Protein AF-A0A081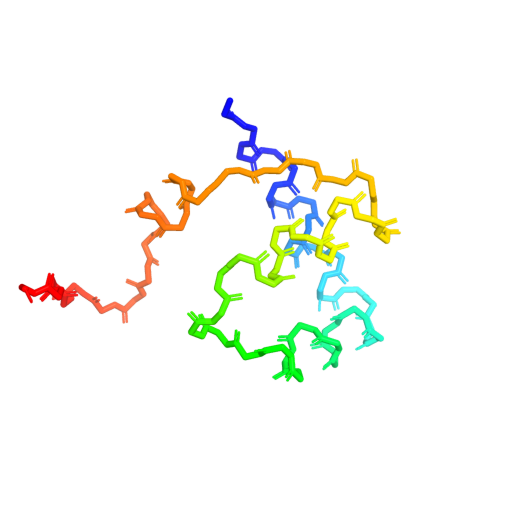BM57-F1 (afdb_monomer_lite)

Organism: NCBI:txid1499966

pLDDT: mean 77.08, std 14.46, range [40.25, 88.94]

Radius of gyration: 11.69 Å; chains: 1; bounding box: 23×24×32 Å

Structure (mmCIF, N/CA/C/O backbone):
data_AF-A0A081BM57-F1
#
_entry.id   AF-A0A081BM57-F1
#
loop_
_atom_site.group_PDB
_atom_site.id
_atom_site.type_symbol
_atom_site.label_atom_id
_atom_site.label_alt_id
_atom_site.label_comp_id
_atom_site.label_asym_id
_atom_site.label_entity_id
_atom_site.label_seq_id
_atom_site.pdbx_PDB_ins_code
_atom_site.Cartn_x
_atom_site.Cartn_y
_atom_site.Cartn_z
_atom_site.occupancy
_atom_site.B_iso_or_equiv
_atom_site.auth_seq_id
_atom_site.auth_comp_id
_atom_site.auth_asym_id
_atom_site.auth_atom_id
_atom_site.pdbx_PDB_model_num
ATOM 1 N N . MET A 1 1 ? 14.413 7.641 -1.117 1.00 55.53 1 MET A N 1
ATOM 2 C CA . MET A 1 1 ? 14.244 6.172 -1.218 1.00 55.53 1 MET A CA 1
ATOM 3 C C . MET A 1 1 ? 14.122 5.600 0.189 1.00 55.53 1 MET A C 1
ATOM 5 O O . MET A 1 1 ? 15.146 5.334 0.803 1.00 55.53 1 MET A O 1
ATOM 9 N N . SER A 1 2 ? 12.911 5.429 0.723 1.00 66.75 2 SER A N 1
ATOM 10 C CA . SER A 1 2 ? 12.741 4.950 2.105 1.00 66.75 2 SER A CA 1
ATOM 11 C C . SER A 1 2 ? 12.266 3.502 2.126 1.00 66.75 2 SER A C 1
ATOM 13 O O . SER A 1 2 ? 11.073 3.216 2.187 1.00 66.75 2 SER A O 1
ATOM 15 N N . VAL A 1 3 ? 13.231 2.576 2.095 1.00 76.00 3 VAL A N 1
ATOM 16 C CA . VAL A 1 3 ? 13.010 1.137 2.351 1.00 76.00 3 VAL A CA 1
ATOM 17 C C . VAL A 1 3 ? 12.349 0.928 3.717 1.00 76.00 3 VAL A C 1
ATOM 19 O O . VAL A 1 3 ? 11.599 -0.023 3.906 1.00 76.00 3 VAL A O 1
ATOM 22 N N . GLU A 1 4 ? 12.585 1.837 4.661 1.00 83.31 4 GLU A N 1
ATOM 23 C CA . GLU A 1 4 ? 11.971 1.841 5.989 1.00 83.31 4 GLU A CA 1
ATOM 24 C C . GLU A 1 4 ? 10.445 1.988 5.942 1.00 83.31 4 GLU A C 1
ATOM 26 O O . GLU A 1 4 ? 9.748 1.229 6.613 1.00 83.31 4 GLU A O 1
ATOM 31 N N . ASN A 1 5 ? 9.914 2.885 5.102 1.00 85.62 5 ASN A N 1
ATOM 32 C CA . ASN A 1 5 ? 8.466 3.047 4.927 1.00 85.62 5 ASN A CA 1
ATOM 33 C C . ASN A 1 5 ? 7.847 1.793 4.308 1.00 85.62 5 ASN A C 1
ATOM 35 O O . ASN A 1 5 ? 6.784 1.358 4.734 1.00 85.62 5 ASN A O 1
ATOM 39 N N . PHE A 1 6 ? 8.547 1.164 3.361 1.00 83.62 6 PHE A N 1
ATOM 40 C CA . PHE A 1 6 ? 8.099 -0.098 2.780 1.00 83.62 6 PHE A CA 1
ATOM 41 C C . PHE A 1 6 ? 8.137 -1.259 3.787 1.00 83.62 6 PHE A C 1
ATOM 43 O O . PHE A 1 6 ? 7.224 -2.077 3.818 1.00 83.62 6 PHE A O 1
ATOM 50 N N . LYS A 1 7 ? 9.154 -1.331 4.658 1.00 84.50 7 LYS A N 1
ATOM 51 C CA . LYS A 1 7 ? 9.202 -2.327 5.743 1.00 84.50 7 LYS A CA 1
ATOM 52 C C . LYS A 1 7 ? 8.051 -2.140 6.730 1.00 84.50 7 LYS A C 1
ATOM 54 O O . LYS A 1 7 ? 7.391 -3.121 7.058 1.00 84.50 7 LYS A O 1
ATOM 59 N N . LYS A 1 8 ? 7.778 -0.896 7.143 1.00 86.94 8 LYS A N 1
ATOM 60 C CA . LYS A 1 8 ? 6.612 -0.560 7.974 1.00 86.94 8 LYS A CA 1
ATOM 61 C C . LYS A 1 8 ? 5.309 -0.945 7.284 1.00 86.94 8 LYS A C 1
ATOM 63 O O . LYS A 1 8 ? 4.459 -1.560 7.907 1.00 86.94 8 LYS A O 1
ATOM 68 N N . PHE A 1 9 ? 5.183 -0.660 5.990 1.00 86.12 9 PHE A N 1
ATOM 69 C CA . PHE A 1 9 ? 4.026 -1.072 5.203 1.00 86.12 9 PHE A CA 1
ATOM 70 C C . PHE A 1 9 ? 3.850 -2.596 5.165 1.00 86.12 9 PHE A C 1
ATOM 72 O O . PHE A 1 9 ? 2.744 -3.091 5.353 1.00 86.12 9 PHE A O 1
ATOM 79 N N . GLY A 1 10 ? 4.936 -3.349 4.973 1.00 83.75 10 GLY A N 1
ATOM 80 C CA . GLY A 1 10 ? 4.912 -4.811 5.011 1.00 83.75 10 GLY A CA 1
ATOM 81 C C . GLY A 1 10 ? 4.532 -5.372 6.385 1.00 83.75 10 GLY A C 1
ATOM 82 O O . GLY A 1 10 ? 3.789 -6.348 6.445 1.00 83.75 10 GLY A O 1
ATOM 83 N N . GLN A 1 11 ? 4.992 -4.745 7.474 1.00 88.06 11 GLN A N 1
ATOM 84 C CA . GLN A 1 11 ? 4.566 -5.082 8.838 1.00 88.06 11 GLN A CA 1
ATOM 85 C C . GLN A 1 11 ? 3.080 -4.786 9.053 1.00 88.06 11 GLN A C 1
ATOM 87 O O . GLN A 1 11 ? 2.351 -5.670 9.481 1.00 88.06 11 GLN A O 1
ATOM 92 N N . LEU A 1 12 ? 2.604 -3.612 8.636 1.00 87.31 12 LEU A N 1
ATOM 93 C CA . LEU A 1 12 ? 1.187 -3.248 8.696 1.00 87.31 12 LEU A CA 1
ATOM 94 C C . LEU A 1 12 ? 0.311 -4.205 7.879 1.00 87.31 12 LEU A C 1
ATOM 96 O O . LEU A 1 12 ? -0.738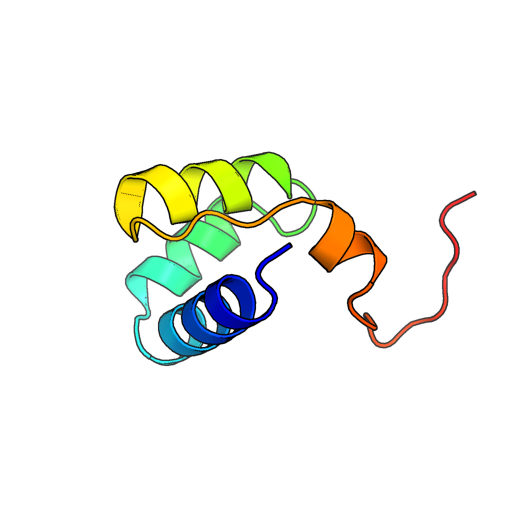 -4.620 8.341 1.00 87.31 12 LEU A O 1
ATOM 100 N N . CYS A 1 13 ? 0.756 -4.648 6.702 1.00 84.62 13 CYS A N 1
ATOM 101 C CA . CYS A 1 13 ? 0.051 -5.689 5.945 1.00 84.62 13 CYS A CA 1
ATOM 102 C C . CYS A 1 13 ? -0.001 -7.049 6.670 1.00 84.62 13 CYS A C 1
ATOM 104 O O . CYS A 1 13 ? -0.816 -7.896 6.307 1.00 84.62 13 CYS A O 1
ATOM 106 N N . ALA A 1 14 ? 0.899 -7.313 7.619 1.00 82.62 14 ALA A N 1
ATOM 107 C CA . ALA A 1 14 ? 0.903 -8.539 8.414 1.00 82.62 14 ALA A CA 1
ATOM 108 C C . ALA A 1 14 ? 0.088 -8.399 9.710 1.00 82.62 14 ALA A C 1
ATOM 110 O O . ALA A 1 14 ? -0.507 -9.383 10.145 1.00 82.62 14 ALA A O 1
ATOM 111 N N . GLU A 1 15 ? 0.064 -7.204 10.300 1.00 87.38 15 GLU A N 1
ATOM 112 C CA . GLU A 1 15 ? -0.633 -6.893 11.553 1.00 87.38 15 GLU A CA 1
ATOM 113 C C . GLU A 1 15 ? -2.112 -6.527 11.327 1.00 87.38 15 GLU A C 1
ATOM 115 O O . GLU A 1 15 ? -2.973 -6.990 12.071 1.00 87.38 15 GLU A O 1
ATOM 120 N N . ASP A 1 16 ? -2.428 -5.781 10.264 1.00 87.44 16 ASP A N 1
ATOM 121 C CA . ASP A 1 16 ? -3.781 -5.336 9.921 1.00 87.44 16 ASP A CA 1
ATOM 122 C C . ASP A 1 16 ? -4.363 -6.117 8.734 1.00 87.44 16 ASP A C 1
ATOM 124 O O . ASP A 1 16 ? -3.974 -5.949 7.570 1.00 87.44 16 ASP A O 1
ATOM 128 N N . GLU A 1 17 ? -5.398 -6.918 9.005 1.00 86.38 17 GLU A N 1
ATOM 129 C CA . GLU A 1 17 ? -6.107 -7.676 7.966 1.00 86.38 17 GLU A CA 1
ATOM 130 C C . GLU A 1 17 ? -6.742 -6.768 6.903 1.00 86.38 17 GLU A C 1
ATOM 132 O O . GLU A 1 17 ? -6.720 -7.097 5.721 1.00 86.38 17 GLU A O 1
ATOM 137 N N . LYS A 1 18 ? -7.226 -5.582 7.293 1.00 87.38 18 LYS A N 1
ATOM 138 C CA . LYS A 1 18 ? -7.871 -4.628 6.378 1.00 87.38 18 LYS A CA 1
ATOM 139 C C . LYS A 1 18 ? -6.899 -4.101 5.332 1.00 87.38 18 LYS A C 1
ATOM 141 O O . LYS A 1 18 ? -7.234 -4.029 4.150 1.00 87.38 18 LYS A O 1
ATOM 146 N N . ILE A 1 19 ? -5.685 -3.763 5.768 1.00 86.00 19 ILE A N 1
ATOM 147 C CA . ILE A 1 19 ? -4.596 -3.317 4.894 1.00 86.00 19 ILE A CA 1
ATOM 148 C C . ILE A 1 19 ? -4.255 -4.455 3.935 1.00 86.00 19 ILE A C 1
ATOM 150 O O . ILE A 1 19 ? -4.228 -4.260 2.721 1.00 86.00 19 ILE A O 1
ATOM 154 N N . ARG A 1 20 ? -4.090 -5.672 4.460 1.00 85.06 20 ARG A N 1
ATOM 155 C CA . ARG A 1 20 ? -3.809 -6.865 3.659 1.00 85.06 20 ARG A CA 1
ATOM 156 C C . ARG A 1 20 ? -4.873 -7.141 2.601 1.00 85.06 20 ARG A C 1
ATOM 158 O O . ARG A 1 20 ? -4.527 -7.420 1.454 1.00 85.06 20 ARG A O 1
ATOM 165 N N . GLU A 1 21 ? -6.149 -7.094 2.968 1.00 88.81 21 GLU A N 1
ATOM 166 C CA . GLU A 1 21 ? -7.263 -7.312 2.045 1.00 88.81 21 GLU A CA 1
ATOM 167 C C . GLU A 1 21 ? -7.319 -6.231 0.974 1.00 88.81 21 GLU A C 1
ATOM 169 O O . GLU A 1 21 ? -7.509 -6.548 -0.199 1.00 88.81 21 GLU A O 1
ATOM 174 N N . ARG A 1 22 ? -7.075 -4.967 1.340 1.00 85.56 22 ARG A N 1
ATOM 175 C CA . ARG A 1 22 ? -7.052 -3.865 0.377 1.00 85.56 22 ARG A CA 1
ATOM 176 C C . ARG A 1 22 ? -5.908 -4.009 -0.615 1.00 85.56 22 ARG A C 1
ATOM 178 O O . ARG A 1 22 ? -6.128 -3.916 -1.816 1.00 85.56 22 ARG A O 1
ATOM 185 N N . VAL A 1 23 ? -4.714 -4.328 -0.129 1.00 84.12 23 VAL A N 1
ATOM 186 C CA . VAL A 1 23 ? -3.521 -4.586 -0.948 1.00 84.12 23 VAL A CA 1
ATOM 187 C C . VAL A 1 23 ? -3.729 -5.793 -1.866 1.00 84.12 23 VAL A C 1
ATOM 189 O O . VAL A 1 23 ? -3.385 -5.750 -3.049 1.00 84.12 23 VAL A O 1
ATOM 192 N N . LYS A 1 24 ? -4.375 -6.850 -1.363 1.00 84.69 24 LYS A N 1
ATOM 193 C CA . LYS A 1 24 ? -4.764 -8.019 -2.160 1.00 84.69 24 LYS A CA 1
ATOM 194 C C . LYS A 1 24 ? -5.813 -7.674 -3.223 1.00 84.69 24 LYS A C 1
ATOM 196 O O . LYS A 1 24 ? -5.723 -8.201 -4.326 1.00 84.69 24 LYS A O 1
ATOM 201 N N . ALA A 1 25 ? -6.761 -6.789 -2.912 1.00 86.62 25 ALA A N 1
ATOM 202 C CA . ALA A 1 25 ? -7.780 -6.310 -3.845 1.00 86.62 25 ALA A CA 1
ATOM 203 C C . ALA A 1 25 ? -7.206 -5.386 -4.932 1.00 86.62 25 ALA A C 1
ATOM 205 O O . ALA A 1 25 ? -7.680 -5.419 -6.062 1.00 86.62 25 ALA A O 1
ATOM 206 N N . ILE A 1 26 ? -6.178 -4.591 -4.611 1.00 85.25 26 ILE A N 1
ATOM 207 C CA . ILE A 1 26 ? -5.454 -3.765 -5.591 1.00 85.25 26 ILE A CA 1
ATOM 208 C C . ILE A 1 26 ? -4.678 -4.648 -6.583 1.00 85.25 26 ILE A C 1
ATOM 210 O O . ILE A 1 26 ? -4.581 -4.316 -7.763 1.00 85.25 26 ILE A O 1
ATOM 214 N N . GLY A 1 27 ? -4.156 -5.784 -6.111 1.00 78.19 27 GLY A N 1
ATOM 215 C CA . GLY A 1 27 ? -3.410 -6.743 -6.921 1.00 78.19 27 GLY A CA 1
ATOM 216 C C . GLY A 1 27 ? -1.910 -6.451 -6.943 1.00 78.19 27 GLY A C 1
ATOM 217 O O . GLY A 1 27 ? -1.474 -5.306 -7.018 1.00 78.19 27 GLY A O 1
ATOM 218 N N . ILE A 1 28 ? -1.104 -7.511 -6.866 1.00 72.62 28 ILE A N 1
ATOM 219 C CA . ILE A 1 28 ? 0.375 -7.466 -6.825 1.00 72.62 28 ILE A CA 1
ATOM 220 C C . ILE A 1 28 ? 1.013 -6.902 -8.102 1.00 72.62 28 ILE A C 1
ATOM 222 O O . ILE A 1 28 ? 2.160 -6.465 -8.073 1.00 72.62 28 ILE A O 1
ATOM 226 N N . GLU A 1 29 ? 0.287 -6.915 -9.217 1.00 77.88 29 GLU A N 1
ATOM 227 C CA . GLU A 1 29 ? 0.709 -6.320 -10.489 1.00 77.88 29 GLU A CA 1
ATOM 228 C C . GLU A 1 29 ? 0.564 -4.792 -10.512 1.00 77.88 29 GLU A C 1
ATOM 230 O O . GLU A 1 29 ? 1.252 -4.115 -11.275 1.00 77.88 29 GLU A O 1
ATOM 235 N N . ASN A 1 30 ? -0.281 -4.234 -9.639 1.00 83.50 30 ASN A N 1
ATOM 236 C CA . ASN A 1 30 ? -0.604 -2.816 -9.624 1.00 83.50 30 ASN A CA 1
ATOM 237 C C . ASN A 1 30 ? 0.185 -2.079 -8.531 1.00 83.50 30 ASN A C 1
ATOM 239 O O . ASN A 1 30 ? -0.354 -1.606 -7.528 1.00 83.50 30 ASN A O 1
ATOM 243 N N . VAL A 1 31 ? 1.503 -2.009 -8.743 1.00 81.31 31 VAL A N 1
ATOM 244 C CA . VAL A 1 31 ? 2.467 -1.364 -7.834 1.00 81.31 31 VAL A CA 1
ATOM 245 C C . VAL A 1 31 ? 2.096 0.095 -7.554 1.00 81.31 31 VAL A C 1
ATOM 247 O O . VAL A 1 31 ? 2.226 0.554 -6.421 1.00 81.31 31 VAL A O 1
ATOM 250 N N . ASP A 1 32 ? 1.594 0.811 -8.560 1.00 84.62 32 ASP A N 1
ATOM 251 C CA . ASP A 1 32 ? 1.169 2.207 -8.416 1.00 84.62 32 ASP A CA 1
ATOM 252 C C . ASP A 1 32 ? -0.000 2.339 -7.429 1.00 84.62 32 ASP A C 1
ATOM 254 O O . ASP A 1 32 ? 0.015 3.184 -6.535 1.00 84.62 32 ASP A O 1
ATOM 258 N N . GLY A 1 33 ? -0.953 1.402 -7.486 1.00 87.00 33 GLY A N 1
ATOM 259 C CA . GLY A 1 33 ? -2.051 1.325 -6.527 1.00 87.00 33 GLY A CA 1
ATOM 260 C C . GLY A 1 33 ? -1.583 1.071 -5.090 1.00 87.00 33 GLY A C 1
ATOM 261 O O . GLY A 1 33 ? -2.161 1.623 -4.157 1.00 87.00 33 GLY A O 1
ATOM 262 N N . TRP A 1 34 ? -0.514 0.293 -4.889 1.00 85.44 34 TRP A N 1
ATOM 263 C CA . TRP A 1 34 ? 0.052 0.060 -3.553 1.00 85.44 34 TRP A CA 1
ATOM 264 C C . TRP A 1 34 ? 0.694 1.331 -3.003 1.00 85.44 34 TRP A C 1
ATOM 266 O O . TRP A 1 34 ? 0.491 1.667 -1.840 1.00 85.44 34 TRP A O 1
ATOM 276 N N . ILE A 1 35 ? 1.425 2.058 -3.851 1.00 86.75 35 ILE A N 1
ATOM 277 C CA . ILE A 1 35 ? 2.062 3.330 -3.495 1.00 86.75 35 ILE A CA 1
ATOM 278 C C . ILE A 1 35 ? 0.998 4.379 -3.154 1.00 86.75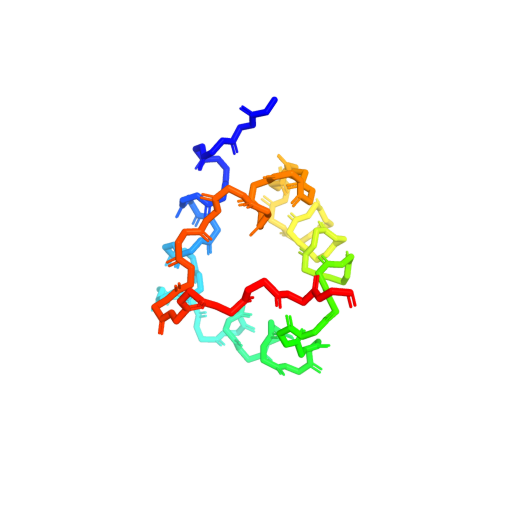 35 ILE A C 1
ATOM 280 O O . ILE A 1 35 ? 1.090 5.037 -2.118 1.00 86.75 35 ILE A O 1
ATOM 284 N N . ALA A 1 36 ? -0.039 4.506 -3.986 1.00 88.94 36 ALA A N 1
ATOM 285 C CA . ALA A 1 36 ? -1.147 5.423 -3.749 1.00 88.94 36 ALA A CA 1
ATOM 286 C C . ALA A 1 36 ? -1.902 5.081 -2.459 1.00 88.94 36 ALA A C 1
ATOM 288 O O . ALA A 1 36 ? -2.214 5.980 -1.677 1.00 88.94 36 ALA A O 1
ATOM 289 N N . TYR A 1 37 ? -2.157 3.795 -2.209 1.00 87.81 37 TYR A N 1
ATOM 290 C CA . TYR A 1 37 ? -2.810 3.329 -0.990 1.00 87.81 37 TYR A CA 1
ATOM 291 C C . TYR A 1 37 ? -1.970 3.639 0.250 1.00 87.81 37 TYR A C 1
ATOM 293 O O . TYR A 1 37 ? -2.452 4.299 1.165 1.00 87.81 37 TYR A O 1
ATOM 301 N N . SER A 1 38 ? -0.693 3.253 0.268 1.00 86.69 38 SER A N 1
ATOM 302 C CA . SER A 1 38 ? 0.186 3.553 1.399 1.00 86.69 38 SER A CA 1
ATOM 303 C C . SER A 1 38 ? 0.341 5.044 1.657 1.00 86.69 38 SER A C 1
ATOM 305 O O . SER A 1 38 ? 0.353 5.452 2.816 1.00 86.69 38 SER A O 1
ATOM 307 N N . LYS A 1 39 ? 0.403 5.864 0.605 1.00 88.31 39 LYS A N 1
ATOM 308 C CA . LYS A 1 39 ? 0.486 7.317 0.740 1.00 88.31 39 LYS A CA 1
ATOM 309 C C . LYS A 1 39 ? -0.789 7.920 1.332 1.00 88.31 39 LYS A C 1
ATOM 311 O O . LYS A 1 39 ? -0.687 8.731 2.245 1.00 88.31 39 LYS A O 1
ATOM 316 N N . ASN A 1 40 ? -1.963 7.545 0.825 1.00 88.06 40 ASN A N 1
ATOM 317 C CA . ASN A 1 40 ? -3.230 8.142 1.261 1.00 88.06 40 ASN A CA 1
ATOM 318 C C . ASN A 1 40 ? -3.707 7.604 2.615 1.00 88.06 40 ASN A C 1
ATOM 320 O O . ASN A 1 40 ? -4.192 8.375 3.433 1.00 88.06 40 ASN A O 1
ATOM 324 N N . GLU A 1 41 ? -3.562 6.303 2.860 1.00 86.12 41 GLU A N 1
ATOM 325 C CA . GLU A 1 41 ? -4.190 5.643 4.014 1.00 86.12 41 GLU A CA 1
ATOM 326 C C . GLU A 1 41 ? -3.229 5.497 5.190 1.00 86.12 41 GLU A C 1
ATOM 328 O O . GLU A 1 41 ? -3.638 5.585 6.343 1.00 86.12 41 GLU A O 1
ATOM 333 N N . LEU A 1 42 ? -1.938 5.296 4.910 1.00 83.19 42 LEU A N 1
ATOM 334 C CA . LEU A 1 42 ? -0.923 5.043 5.938 1.00 83.19 42 LEU A CA 1
ATOM 335 C C . LEU A 1 42 ? 0.044 6.216 6.113 1.00 83.19 42 LEU A C 1
ATOM 337 O O . LEU A 1 42 ? 0.873 6.190 7.021 1.00 83.19 42 LEU A O 1
ATOM 341 N N . GLY A 1 43 ? -0.016 7.225 5.235 1.00 85.88 43 GLY A N 1
ATOM 342 C CA . GLY A 1 43 ? 0.961 8.317 5.189 1.00 85.88 43 GLY A CA 1
ATOM 343 C C . GLY A 1 43 ? 2.382 7.843 4.863 1.00 85.88 43 GLY A C 1
ATOM 344 O O . GLY A 1 43 ? 3.356 8.540 5.140 1.00 85.88 43 GLY A O 1
ATOM 345 N N . LEU A 1 44 ? 2.522 6.634 4.310 1.00 84.94 44 LEU A N 1
ATOM 346 C CA . LEU A 1 44 ? 3.800 6.015 3.984 1.00 84.94 44 LEU A CA 1
ATOM 347 C C . LEU A 1 44 ? 4.105 6.238 2.507 1.00 84.94 44 LEU A C 1
ATOM 349 O O . LEU A 1 44 ? 3.566 5.566 1.631 1.00 84.94 44 LEU A O 1
ATOM 353 N N . GLU A 1 45 ? 5.017 7.164 2.230 1.00 84.81 45 GLU A N 1
ATOM 354 C CA . GLU A 1 45 ? 5.499 7.416 0.875 1.00 84.81 45 GLU A CA 1
ATOM 355 C C . GLU A 1 45 ? 6.711 6.527 0.560 1.00 84.81 45 GLU A C 1
ATOM 357 O O . GLU A 1 45 ? 7.754 6.594 1.225 1.00 84.81 45 GLU A O 1
ATOM 362 N N . PHE A 1 46 ? 6.581 5.681 -0.462 1.00 83.56 46 PHE A N 1
ATOM 363 C CA . PHE A 1 46 ? 7.672 4.877 -1.010 1.00 83.56 46 PHE A CA 1
ATOM 364 C C . PHE A 1 46 ? 7.574 4.779 -2.535 1.00 83.56 46 PHE A C 1
ATOM 366 O O . PHE A 1 46 ? 6.516 4.970 -3.119 1.00 83.56 46 PHE A O 1
ATOM 373 N N . ASP A 1 47 ? 8.708 4.507 -3.180 1.00 82.19 47 ASP A N 1
ATOM 374 C C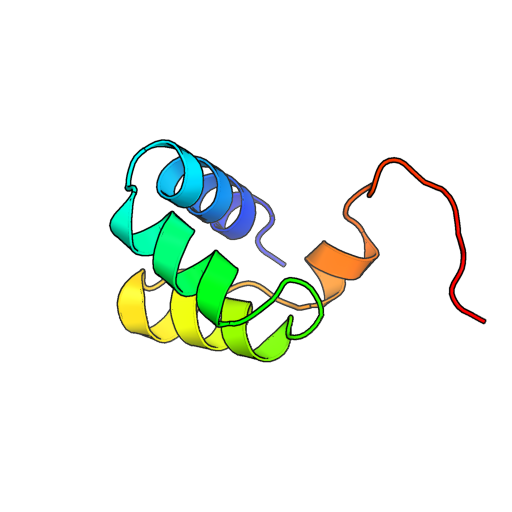A . ASP A 1 47 ? 8.856 4.579 -4.636 1.00 82.19 47 ASP A CA 1
ATOM 375 C C . ASP A 1 47 ? 8.875 3.185 -5.284 1.00 82.19 47 ASP A C 1
ATOM 377 O O . ASP A 1 47 ? 9.338 2.216 -4.669 1.00 82.19 47 ASP A O 1
ATOM 381 N N . ASN A 1 48 ? 8.452 3.084 -6.553 1.00 80.31 48 ASN A N 1
ATOM 382 C CA . ASN A 1 48 ? 8.471 1.818 -7.298 1.00 80.31 48 ASN A CA 1
ATOM 383 C C . ASN A 1 48 ? 9.880 1.206 -7.402 1.00 80.31 48 ASN A C 1
ATOM 385 O O . ASN A 1 48 ? 10.020 -0.011 -7.535 1.00 80.31 48 ASN A O 1
ATOM 389 N N . ALA 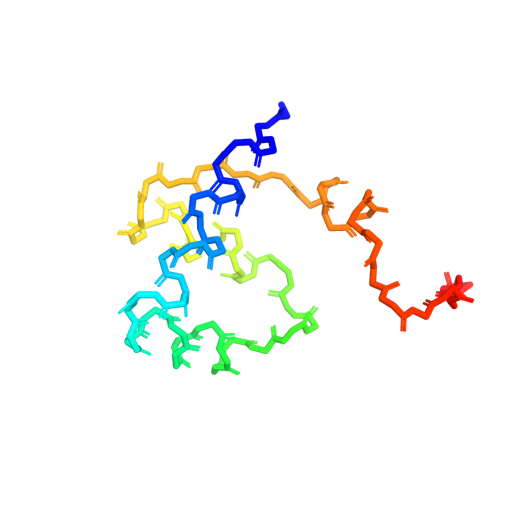A 1 49 ? 10.935 2.020 -7.294 1.00 79.69 49 ALA A N 1
ATOM 390 C CA . ALA A 1 49 ? 12.310 1.546 -7.306 1.00 79.69 49 ALA A CA 1
ATOM 391 C C . ALA A 1 49 ? 12.590 0.517 -6.196 1.00 79.69 49 ALA A C 1
ATOM 393 O O . ALA A 1 49 ? 13.444 -0.353 -6.374 1.00 79.69 49 ALA A O 1
ATOM 394 N N . ILE A 1 50 ? 11.849 0.557 -5.078 1.00 76.12 50 ILE A N 1
ATOM 395 C CA . ILE A 1 50 ? 11.914 -0.478 -4.036 1.00 76.12 50 ILE A CA 1
ATOM 396 C C . ILE A 1 50 ? 11.405 -1.820 -4.555 1.00 76.12 50 ILE A C 1
ATOM 398 O O . ILE A 1 50 ? 12.042 -2.831 -4.285 1.00 76.12 50 ILE A O 1
ATOM 402 N N . PHE A 1 51 ? 10.338 -1.845 -5.351 1.00 73.06 51 PHE A N 1
ATOM 403 C CA . PHE A 1 51 ? 9.819 -3.078 -5.947 1.00 73.06 51 PHE A CA 1
ATOM 404 C C . PHE A 1 51 ? 10.792 -3.666 -6.971 1.00 73.06 51 PHE A C 1
ATOM 406 O O . PHE A 1 51 ? 10.938 -4.881 -7.044 1.00 73.06 51 PHE A O 1
ATOM 413 N N . LYS A 1 52 ? 11.536 -2.817 -7.696 1.00 70.38 52 LYS A N 1
ATOM 414 C CA . LYS A 1 52 ? 12.632 -3.267 -8.575 1.00 70.38 52 LYS A CA 1
ATOM 415 C C . LYS A 1 52 ? 13.834 -3.827 -7.805 1.00 70.38 52 LYS A C 1
ATOM 417 O O . LYS A 1 52 ? 14.573 -4.650 -8.336 1.00 70.38 52 LYS A O 1
ATOM 422 N N . ARG A 1 53 ? 14.063 -3.353 -6.576 1.00 65.50 53 ARG A N 1
ATOM 423 C CA . ARG A 1 53 ? 15.169 -3.765 -5.691 1.00 65.50 53 ARG A CA 1
ATOM 424 C C . ARG A 1 53 ? 14.791 -4.957 -4.802 1.00 65.50 53 ARG A C 1
ATOM 426 O O . ARG A 1 53 ? 15.684 -5.641 -4.306 1.00 65.50 53 ARG A O 1
ATOM 433 N N . TRP A 1 54 ? 13.499 -5.183 -4.568 1.00 61.56 54 TRP A N 1
ATOM 434 C CA . TRP A 1 54 ? 13.000 -6.231 -3.687 1.00 61.56 54 TRP A CA 1
ATOM 435 C C . TRP A 1 54 ? 13.218 -7.606 -4.326 1.00 61.56 54 TRP A C 1
ATOM 437 O O . TRP A 1 54 ? 12.746 -7.839 -5.440 1.00 61.56 54 TRP A O 1
ATOM 447 N N . PRO A 1 55 ? 13.908 -8.542 -3.649 1.00 51.91 55 PRO A N 1
ATOM 448 C CA . PRO A 1 55 ? 14.087 -9.885 -4.169 1.00 51.91 55 PRO A CA 1
ATOM 449 C C . PRO A 1 55 ? 12.752 -10.626 -4.061 1.00 51.91 55 PRO A C 1
ATOM 451 O O . PRO A 1 55 ? 12.443 -11.256 -3.049 1.00 51.91 55 PRO A O 1
ATOM 454 N N . THR A 1 56 ? 11.932 -10.567 -5.107 1.00 53.09 56 THR A N 1
ATOM 455 C CA . THR A 1 56 ? 10.910 -11.593 -5.300 1.00 53.09 56 THR A CA 1
ATOM 456 C C . THR A 1 56 ? 11.659 -12.923 -5.419 1.00 53.09 56 THR A C 1
ATOM 458 O O . THR A 1 56 ? 12.671 -13.015 -6.117 1.00 53.09 56 THR A O 1
ATOM 461 N N . LYS A 1 57 ? 11.245 -13.958 -4.675 1.00 44.72 57 LYS A N 1
ATOM 462 C CA . LYS A 1 57 ? 11.806 -15.318 -4.782 1.00 44.72 57 LYS A CA 1
ATOM 463 C C . LYS A 1 57 ? 11.458 -15.931 -6.147 1.00 44.72 57 LYS A C 1
ATOM 465 O O . LYS A 1 57 ? 10.658 -16.849 -6.257 1.00 44.72 57 LYS A O 1
ATOM 470 N N . SER A 1 58 ? 12.022 -15.385 -7.208 1.00 46.22 58 SER A N 1
ATOM 471 C CA . SER A 1 58 ? 12.184 -15.983 -8.522 1.00 46.22 58 SER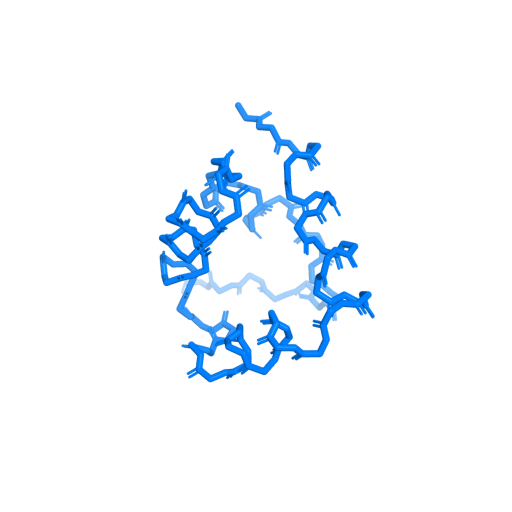 A CA 1
ATOM 472 C C . SER A 1 58 ? 12.897 -14.948 -9.365 1.00 46.22 58 SER A C 1
ATOM 474 O O . SER A 1 58 ? 12.302 -13.955 -9.772 1.00 46.22 58 SER A O 1
ATOM 476 N N . GLY A 1 59 ? 14.181 -15.188 -9.622 1.00 43.69 59 GLY A N 1
ATOM 477 C CA . GLY A 1 59 ? 14.958 -14.453 -10.608 1.00 43.69 59 GLY A CA 1
ATOM 478 C C . GLY A 1 59 ? 14.383 -14.657 -12.006 1.00 43.69 59 GLY A C 1
ATOM 479 O O . GLY A 1 59 ? 14.927 -15.416 -12.799 1.00 43.69 59 GLY A O 1
ATOM 480 N N . ARG A 1 60 ? 13.279 -13.980 -12.315 1.00 43.59 60 ARG A N 1
ATOM 481 C CA . ARG A 1 60 ? 12.769 -13.839 -13.669 1.00 43.59 60 ARG A CA 1
ATOM 482 C C . ARG A 1 60 ? 12.832 -12.356 -14.004 1.00 43.59 60 ARG A C 1
ATOM 484 O O . ARG A 1 60 ? 11.975 -11.577 -13.599 1.00 43.59 60 ARG A O 1
ATOM 491 N N . ARG A 1 61 ? 13.900 -11.968 -14.711 1.00 40.78 61 ARG A N 1
ATOM 492 C CA . ARG A 1 61 ? 13.900 -10.738 -15.510 1.00 40.78 61 ARG A CA 1
ATOM 493 C C . ARG A 1 61 ? 12.652 -10.803 -16.391 1.00 40.78 61 ARG A C 1
ATOM 495 O O . ARG A 1 61 ? 12.550 -11.716 -17.207 1.00 40.78 61 ARG A O 1
ATOM 502 N N . MET A 1 62 ? 11.705 -9.891 -16.198 1.00 47.62 62 MET A N 1
ATOM 503 C CA . MET A 1 62 ? 10.770 -9.580 -17.273 1.00 47.62 62 MET A CA 1
ATOM 504 C C . MET A 1 62 ? 11.558 -8.737 -18.268 1.00 47.62 62 MET A C 1
ATOM 506 O O . MET A 1 62 ? 12.091 -7.686 -17.909 1.00 47.62 62 MET A O 1
ATOM 510 N N . ASN A 1 63 ? 11.756 -9.333 -19.439 1.00 40.25 63 ASN A N 1
ATOM 511 C CA . ASN A 1 63 ? 12.367 -8.732 -20.613 1.00 40.25 63 ASN A CA 1
ATOM 512 C C . ASN A 1 63 ? 11.387 -7.766 -21.275 1.00 40.25 63 ASN A C 1
ATOM 514 O O . ASN A 1 63 ? 10.185 -8.113 -21.293 1.00 40.25 63 ASN A O 1
#

Foldseek 3Di:
DCVVLVVVLVVCLVVPVVSVVLDVVCPPVNVVSNQVCCCPPVVRHDDCVVVVVDDDPDPDPPD

Sequence (63 aa):
MSVENFKKFGQLCAEDEKIRERVKAIGIENVDGWIAYSKNELGLEFDNAIFKRWPTKSGRRMN

Secondary structure (DSSP, 8-state):
--HHHHHHHHHHHHH-HHHHHHHHHH-TT-HHHHHHHHHHHS-----HHHHHHS--SS-----